Protein AF-A0A848LLP1-F1 (afdb_monomer_lite)

Sequence (123 aa):
MAYESDEQFLSQFPEGSSQREFHETMLGVIRSVPFPMTKRAGFALQWFLRYADVVIGDFDTRAHPAAGSNREDAELVSHVFAQVNPEPDWWLDWFRELSREELDEATFQLWREAFERRGRVLL

Organism: NCBI:txid394095

Radius of gyration: 13.29 Å; chains: 1; bounding box: 31×28×39 Å

pLDDT: mean 94.01, std 4.77, range [62.03, 97.88]

Secondary structure (DSSP, 8-state):
---SSHHHHHTTSPTT-HHHHHHHHHHHHHTTS----SHHHHHHHHHHHHH-EEEETTEETTT-TTTT-HHHHHHHHHHHTTTT---HHHHHHHHHH--GGGS-HHHHHHHHHHHHTTSEEE-

Structure (mmCIF, N/CA/C/O backbone):
data_AF-A0A848LLP1-F1
#
_entry.id   AF-A0A848LLP1-F1
#
loop_
_atom_site.group_PDB
_atom_site.id
_atom_site.type_symbol
_atom_site.label_atom_id
_atom_site.label_alt_id
_atom_site.label_comp_id
_atom_site.label_asym_id
_atom_site.label_entity_id
_atom_site.label_seq_id
_atom_site.pdbx_PDB_ins_code
_atom_site.Cartn_x
_atom_site.Cartn_y
_atom_site.Cartn_z
_atom_site.occupancy
_atom_site.B_iso_or_equiv
_atom_site.auth_seq_id
_atom_site.auth_comp_id
_atom_site.auth_asym_id
_atom_site.auth_atom_id
_atom_site.pdbx_PDB_model_num
ATOM 1 N N . MET A 1 1 ? 13.277 11.758 4.576 1.00 62.03 1 MET A N 1
ATOM 2 C CA . MET A 1 1 ? 14.186 10.700 5.077 1.00 62.03 1 MET A CA 1
ATOM 3 C C . MET A 1 1 ? 13.405 9.401 5.053 1.00 62.03 1 MET A C 1
ATOM 5 O O . MET A 1 1 ? 12.245 9.443 5.434 1.00 62.03 1 MET A O 1
ATOM 9 N N . ALA A 1 2 ? 13.991 8.306 4.563 1.00 82.75 2 ALA A N 1
ATOM 10 C CA . ALA A 1 2 ? 13.342 6.995 4.591 1.00 82.75 2 ALA A CA 1
ATOM 11 C C . ALA A 1 2 ? 13.277 6.462 6.029 1.00 82.75 2 ALA A C 1
ATOM 13 O O . ALA A 1 2 ? 14.218 6.682 6.793 1.00 82.75 2 ALA A O 1
ATOM 14 N N . TYR A 1 3 ? 12.202 5.760 6.378 1.00 91.25 3 TYR A N 1
ATOM 15 C CA . TYR A 1 3 ? 12.132 4.997 7.622 1.00 91.25 3 TYR A CA 1
ATOM 16 C C . TYR A 1 3 ? 12.920 3.690 7.465 1.00 91.25 3 TYR A C 1
ATOM 18 O O . TYR A 1 3 ? 12.924 3.074 6.400 1.00 91.25 3 TYR A O 1
ATOM 26 N N . GLU A 1 4 ? 13.592 3.264 8.527 1.00 89.62 4 GLU A N 1
ATOM 27 C CA . GLU A 1 4 ? 14.427 2.061 8.570 1.00 89.62 4 GLU A CA 1
ATOM 28 C C . GLU A 1 4 ? 13.606 0.787 8.833 1.00 89.62 4 GLU A C 1
ATOM 30 O O . GLU A 1 4 ? 14.064 -0.316 8.532 1.00 89.62 4 GLU A O 1
ATOM 35 N N . SER A 1 5 ? 12.390 0.919 9.377 1.00 95.31 5 SER A N 1
ATOM 36 C CA . SER A 1 5 ? 11.490 -0.201 9.675 1.00 95.31 5 SER A CA 1
ATOM 37 C C . SER A 1 5 ? 10.011 0.193 9.618 1.00 95.31 5 SER A C 1
ATOM 39 O O . SER A 1 5 ? 9.659 1.372 9.697 1.00 95.31 5 SER A O 1
ATOM 41 N N . ASP A 1 6 ? 9.134 -0.812 9.520 1.00 97.00 6 ASP A N 1
ATOM 42 C CA . ASP A 1 6 ? 7.680 -0.623 9.602 1.00 97.00 6 ASP A CA 1
ATOM 43 C C . ASP A 1 6 ? 7.269 -0.051 10.973 1.00 97.00 6 ASP A C 1
ATOM 45 O O . ASP A 1 6 ? 6.423 0.833 11.034 1.00 97.00 6 ASP A O 1
ATOM 49 N N . GLU A 1 7 ? 7.922 -0.455 12.069 1.00 96.81 7 GLU A N 1
ATOM 50 C CA . GLU A 1 7 ? 7.669 0.112 13.405 1.00 96.81 7 GLU A CA 1
ATOM 51 C C . GLU A 1 7 ? 8.009 1.605 13.478 1.00 96.81 7 GLU A C 1
ATOM 53 O O . GLU A 1 7 ? 7.235 2.393 14.027 1.00 96.81 7 GLU A O 1
ATOM 58 N N . GLN A 1 8 ? 9.144 2.016 12.899 1.00 96.38 8 GLN A N 1
ATOM 59 C CA . GLN A 1 8 ? 9.538 3.423 12.871 1.00 96.38 8 GLN A CA 1
ATOM 60 C C . GLN A 1 8 ? 8.561 4.249 12.029 1.00 96.38 8 GLN A C 1
ATOM 62 O O . GLN A 1 8 ? 8.157 5.332 12.453 1.00 96.38 8 GLN A O 1
ATOM 67 N N . PHE A 1 9 ? 8.138 3.727 10.877 1.00 96.88 9 PHE A N 1
ATOM 68 C CA . PHE A 1 9 ? 7.115 4.356 10.046 1.00 96.88 9 PHE A CA 1
ATOM 69 C C . PHE A 1 9 ? 5.787 4.495 10.793 1.00 96.88 9 PHE A C 1
ATOM 71 O O . PHE A 1 9 ? 5.216 5.581 10.828 1.00 96.88 9 PHE A O 1
ATOM 78 N N . LEU A 1 10 ? 5.326 3.437 11.461 1.00 97.44 10 LEU A N 1
ATOM 79 C CA . LEU A 1 10 ? 4.080 3.460 12.227 1.00 97.44 10 LEU A CA 1
ATOM 80 C C . LEU A 1 10 ? 4.138 4.400 13.440 1.00 97.44 10 LEU A C 1
ATOM 82 O O . LEU A 1 10 ? 3.102 4.915 13.858 1.00 97.44 10 LEU A O 1
ATOM 86 N N . SER A 1 11 ? 5.323 4.648 14.008 1.00 96.69 11 SER A N 1
ATOM 87 C CA . SER A 1 11 ? 5.505 5.512 15.187 1.00 96.69 11 SER A CA 1
ATOM 88 C C . SER A 1 11 ? 5.134 6.981 14.962 1.00 96.69 11 SER A C 1
ATOM 90 O O . SER A 1 11 ? 4.919 7.709 15.930 1.00 96.69 11 SER A O 1
ATOM 92 N N . GLN A 1 12 ? 5.016 7.417 13.704 1.00 95.06 12 GLN A N 1
ATOM 93 C CA . GLN A 1 12 ? 4.563 8.772 13.384 1.00 95.06 12 GLN A CA 1
ATOM 94 C C . GLN A 1 12 ? 3.053 8.961 13.600 1.00 95.06 12 GLN A C 1
ATOM 96 O O . GLN A 1 12 ? 2.590 10.091 13.756 1.00 95.06 12 GLN A O 1
ATOM 101 N N . PHE A 1 13 ? 2.288 7.866 13.601 1.00 95.62 13 PHE A N 1
ATOM 102 C CA . PHE A 1 13 ? 0.843 7.890 13.775 1.00 95.62 13 PHE A CA 1
ATOM 103 C C . PHE A 1 13 ? 0.493 7.603 15.240 1.00 95.62 13 PHE A C 1
ATOM 105 O O . PHE A 1 13 ? 1.000 6.623 15.802 1.00 95.62 13 PHE A O 1
ATOM 112 N N . PRO A 1 14 ? -0.385 8.408 15.872 1.00 96.38 14 PRO A N 1
ATOM 113 C CA . PRO A 1 14 ? -0.811 8.166 17.244 1.00 96.38 14 PRO A CA 1
ATOM 114 C C . PRO A 1 14 ? -1.372 6.755 17.430 1.00 96.38 14 PRO A C 1
ATOM 116 O O . PRO A 1 14 ? -2.074 6.225 16.562 1.00 96.38 14 PRO A O 1
ATOM 119 N N . GLU A 1 15 ? -1.085 6.150 18.577 1.00 94.88 15 GLU A N 1
ATOM 120 C CA . GLU A 1 15 ? -1.652 4.854 18.940 1.00 94.88 15 GLU A CA 1
ATOM 121 C C . GLU A 1 15 ? -3.188 4.930 18.977 1.00 94.88 15 GLU A C 1
ATOM 123 O O . GLU A 1 15 ? -3.760 5.907 19.463 1.00 94.88 15 GLU A O 1
ATOM 128 N N . GLY A 1 16 ? -3.856 3.928 18.398 1.00 92.50 16 GLY A N 1
ATOM 129 C CA . GLY A 1 16 ? -5.316 3.901 18.255 1.00 92.50 16 GLY A CA 1
ATOM 130 C C . GLY A 1 16 ? -5.893 4.865 17.209 1.00 92.50 16 GLY A C 1
ATOM 131 O O . GLY A 1 16 ? -7.113 4.954 17.089 1.00 92.50 16 GLY A O 1
ATOM 132 N N . SER A 1 17 ? -5.061 5.595 16.455 1.00 95.25 17 SER A N 1
ATOM 133 C CA . SER A 1 17 ? -5.545 6.396 15.325 1.00 95.25 17 SER A CA 1
ATOM 134 C C . SER A 1 17 ? -5.922 5.517 14.135 1.00 95.25 17 SER A C 1
ATOM 136 O O . SER A 1 17 ? -5.291 4.490 13.876 1.00 95.25 17 SER A O 1
ATOM 138 N N . SER A 1 18 ? -6.899 5.974 13.353 1.00 94.69 18 SER A N 1
ATOM 139 C CA . SER A 1 18 ? -7.290 5.308 12.112 1.00 94.69 18 SER A CA 1
ATOM 140 C C . SER A 1 18 ? -6.134 5.211 11.114 1.00 94.69 18 SER A C 1
ATOM 142 O O . SER A 1 18 ? -5.976 4.196 10.450 1.00 94.69 18 SER A O 1
ATOM 144 N N . GLN A 1 19 ? -5.275 6.232 11.015 1.00 95.81 19 GLN A N 1
ATOM 145 C CA . GLN A 1 19 ? -4.111 6.186 10.122 1.00 95.81 19 GLN A CA 1
ATOM 146 C C . GLN A 1 19 ? -3.170 5.046 10.502 1.00 95.81 19 GLN A C 1
ATOM 148 O O . GLN A 1 19 ? -2.691 4.326 9.627 1.00 95.81 19 GLN A O 1
ATOM 153 N N . ARG A 1 20 ? -2.926 4.857 11.804 1.00 96.88 20 ARG A N 1
ATOM 154 C CA . ARG A 1 20 ? -2.095 3.754 12.281 1.00 96.88 20 ARG A CA 1
ATOM 155 C C . ARG A 1 20 ? -2.730 2.406 11.949 1.00 96.88 20 ARG A C 1
ATOM 157 O O . ARG A 1 20 ? -2.043 1.561 11.388 1.00 96.88 20 ARG A O 1
ATOM 164 N N . GLU A 1 21 ? -4.019 2.233 12.241 1.00 96.69 21 GLU A N 1
ATOM 165 C CA . GLU A 1 21 ? -4.763 0.997 11.955 1.00 96.69 21 GLU A CA 1
ATOM 166 C C . GLU A 1 21 ? -4.742 0.643 10.458 1.00 96.69 21 GLU A C 1
ATOM 168 O O . GLU A 1 21 ? -4.456 -0.501 10.095 1.00 96.69 21 GLU A O 1
ATOM 173 N N . PHE A 1 22 ? -4.966 1.630 9.582 1.00 96.62 22 PHE A N 1
ATOM 174 C CA . PHE A 1 22 ? -4.867 1.464 8.131 1.00 96.62 22 PHE A CA 1
ATOM 175 C C . PHE A 1 22 ? -3.479 0.981 7.716 1.00 96.62 22 PHE A C 1
ATOM 177 O O . PHE A 1 22 ? -3.352 -0.080 7.103 1.00 96.62 22 PHE A O 1
ATOM 184 N N . HIS A 1 23 ? -2.433 1.725 8.075 1.00 97.38 23 HIS A N 1
ATOM 185 C CA . HIS A 1 23 ? -1.073 1.400 7.662 1.00 97.38 23 HIS A CA 1
ATOM 186 C C . HIS A 1 23 ? -0.604 0.055 8.213 1.00 97.38 23 HIS A C 1
ATOM 188 O O . HIS A 1 23 ? -0.001 -0.725 7.480 1.00 97.38 23 HIS A O 1
ATOM 194 N N . GLU A 1 24 ? -0.904 -0.242 9.476 1.00 97.44 24 GLU A N 1
ATOM 195 C CA . GLU A 1 24 ? -0.553 -1.507 10.116 1.00 97.44 24 GLU A CA 1
ATOM 196 C C . GLU A 1 24 ? -1.230 -2.690 9.411 1.00 97.44 24 GLU A C 1
ATOM 198 O O . GLU A 1 24 ? -0.562 -3.666 9.053 1.00 97.44 24 GLU A O 1
ATOM 203 N N . THR A 1 25 ? -2.528 -2.568 9.110 1.00 97.12 25 THR A N 1
ATOM 204 C CA . THR A 1 25 ? -3.286 -3.605 8.398 1.00 97.12 25 THR A CA 1
ATOM 205 C C . THR A 1 25 ? -2.740 -3.823 6.988 1.00 97.12 25 THR A C 1
ATOM 207 O O . THR A 1 25 ? -2.462 -4.961 6.599 1.00 97.12 25 THR A O 1
ATOM 210 N N . MET A 1 26 ? -2.545 -2.748 6.217 1.00 97.44 26 MET A N 1
ATOM 211 C CA . MET A 1 26 ? -2.056 -2.852 4.840 1.00 97.44 26 MET A CA 1
ATOM 212 C C . MET A 1 26 ? -0.624 -3.406 4.791 1.00 97.44 26 MET A C 1
ATOM 214 O O . MET A 1 26 ? -0.350 -4.314 4.002 1.00 97.44 26 MET A O 1
ATOM 218 N N . LEU A 1 27 ? 0.282 -2.927 5.655 1.00 97.81 27 LEU A N 1
ATOM 219 C CA . LEU A 1 27 ? 1.659 -3.430 5.739 1.00 97.81 27 LEU A CA 1
ATOM 220 C C . LEU A 1 27 ? 1.697 -4.916 6.089 1.00 97.81 27 LEU A C 1
ATOM 222 O O . LEU A 1 27 ? 2.443 -5.664 5.456 1.00 97.81 27 LEU A O 1
ATOM 226 N N . GLY A 1 28 ? 0.857 -5.364 7.027 1.00 97.00 28 GLY A N 1
ATOM 227 C CA . GLY A 1 28 ? 0.755 -6.777 7.391 1.00 97.00 28 GLY A CA 1
ATOM 228 C C . GLY A 1 28 ? 0.440 -7.684 6.196 1.00 97.00 28 GLY A C 1
ATOM 229 O O . GLY A 1 28 ? 0.991 -8.783 6.087 1.00 97.00 28 GLY A O 1
ATOM 230 N N . VAL A 1 29 ? -0.392 -7.219 5.259 1.00 97.25 29 VAL A N 1
ATOM 231 C CA . VAL A 1 29 ? -0.678 -7.947 4.014 1.00 97.25 29 VAL A CA 1
ATOM 232 C C . VAL A 1 29 ? 0.471 -7.823 3.018 1.00 97.25 29 VAL A C 1
ATOM 234 O O . VAL A 1 29 ? 0.967 -8.845 2.541 1.00 97.25 29 VAL A O 1
ATOM 237 N N . ILE A 1 30 ? 0.922 -6.601 2.726 1.00 97.19 30 ILE A N 1
ATOM 238 C CA . ILE A 1 30 ? 1.952 -6.317 1.715 1.00 97.19 30 ILE A CA 1
ATOM 239 C C . ILE A 1 30 ? 3.246 -7.077 2.026 1.00 97.19 30 ILE A C 1
ATOM 241 O O . ILE A 1 30 ? 3.815 -7.718 1.147 1.00 97.19 30 ILE A O 1
ATOM 245 N N . ARG A 1 31 ? 3.687 -7.078 3.289 1.00 96.38 31 ARG A N 1
ATOM 246 C CA . ARG A 1 31 ? 4.899 -7.784 3.736 1.00 96.38 31 ARG A CA 1
ATOM 247 C C . ARG A 1 31 ? 4.744 -9.306 3.789 1.00 96.38 31 ARG A C 1
ATOM 249 O O . ARG A 1 31 ? 5.742 -10.007 3.927 1.00 96.38 31 ARG A O 1
ATOM 256 N N . SER A 1 32 ? 3.524 -9.836 3.671 1.00 95.50 32 SER A N 1
ATOM 257 C CA . SER A 1 32 ? 3.278 -11.286 3.697 1.00 95.50 32 SER A CA 1
ATOM 258 C C . SER A 1 32 ? 3.576 -11.995 2.373 1.00 95.50 32 SER A C 1
ATOM 260 O O . SER A 1 32 ? 3.518 -13.226 2.308 1.00 95.50 32 SER A O 1
ATOM 262 N N . VAL A 1 33 ? 3.902 -11.241 1.321 1.00 95.88 33 VAL A N 1
ATOM 263 C CA . VAL A 1 33 ? 4.220 -11.765 -0.008 1.00 95.88 33 VAL A CA 1
ATOM 264 C C . VAL A 1 33 ? 5.529 -11.166 -0.524 1.00 95.88 33 VAL A C 1
ATOM 266 O O . VAL A 1 33 ? 5.829 -10.010 -0.236 1.00 95.88 33 VAL A O 1
ATOM 269 N N . PRO A 1 34 ? 6.336 -11.919 -1.290 1.00 95.69 34 PRO A N 1
ATOM 270 C CA . PRO A 1 34 ? 7.465 -11.339 -2.001 1.00 95.69 34 PRO A CA 1
ATOM 271 C C . PRO A 1 34 ? 6.963 -10.501 -3.182 1.00 95.69 34 PRO A C 1
ATOM 273 O O . PRO A 1 34 ? 6.042 -10.907 -3.888 1.00 95.69 34 PRO A O 1
ATOM 276 N N . PHE A 1 35 ? 7.600 -9.361 -3.432 1.00 95.25 35 PHE A N 1
ATOM 277 C CA . PHE A 1 35 ? 7.288 -8.479 -4.555 1.00 95.25 35 PHE A CA 1
ATOM 278 C C . PHE A 1 35 ? 8.564 -7.821 -5.099 1.00 95.25 35 PHE A C 1
ATOM 280 O O . PHE A 1 35 ? 9.546 -7.665 -4.366 1.00 95.25 35 PHE A O 1
ATOM 287 N N . PRO A 1 36 ? 8.594 -7.441 -6.388 1.00 96.12 36 PRO A N 1
ATOM 288 C CA . PRO A 1 36 ? 9.768 -6.812 -6.977 1.00 96.12 36 PRO A CA 1
ATOM 289 C C . PRO A 1 36 ? 9.922 -5.365 -6.490 1.00 96.12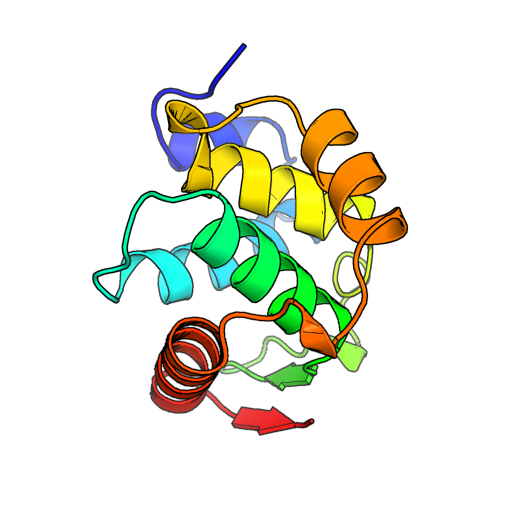 36 PRO A C 1
ATOM 291 O O . PRO A 1 36 ? 8.992 -4.572 -6.599 1.00 96.12 36 PRO A O 1
ATOM 294 N N . MET A 1 37 ? 11.116 -4.991 -6.018 1.00 96.25 37 MET A N 1
ATOM 295 C CA . MET A 1 37 ? 11.440 -3.624 -5.579 1.00 96.25 37 MET A CA 1
ATOM 296 C C . MET A 1 37 ? 11.666 -2.698 -6.781 1.00 96.25 37 MET A C 1
ATOM 298 O O . MET A 1 37 ? 12.789 -2.333 -7.121 1.00 96.25 37 MET A O 1
ATOM 302 N N . THR A 1 38 ? 10.586 -2.377 -7.490 1.00 95.81 38 THR A N 1
ATOM 303 C CA . THR A 1 38 ? 10.632 -1.572 -8.711 1.00 95.81 38 THR A CA 1
ATOM 304 C C . THR A 1 38 ? 9.582 -0.479 -8.691 1.00 95.81 38 THR A C 1
ATOM 306 O O . THR A 1 38 ? 8.550 -0.572 -8.031 1.00 95.81 38 THR A O 1
ATOM 309 N N . LYS A 1 39 ? 9.824 0.549 -9.498 1.00 94.38 39 LYS A N 1
ATOM 310 C CA . LYS A 1 39 ? 8.902 1.664 -9.669 1.00 94.38 39 LYS A CA 1
ATOM 311 C C . LYS A 1 39 ? 7.508 1.245 -10.148 1.00 94.38 39 LYS A C 1
ATOM 313 O O . LYS A 1 39 ? 6.514 1.746 -9.636 1.00 94.38 39 LYS A O 1
ATOM 318 N N . ARG A 1 40 ? 7.430 0.312 -11.104 1.00 93.62 40 ARG A N 1
ATOM 319 C CA . ARG A 1 40 ? 6.148 -0.194 -11.629 1.00 93.62 40 ARG A CA 1
ATOM 320 C C . ARG A 1 40 ? 5.355 -0.956 -10.572 1.00 93.62 40 ARG A C 1
ATOM 322 O O . ARG A 1 40 ? 4.142 -0.808 -10.514 1.00 93.62 40 ARG A O 1
ATOM 329 N N . ALA A 1 41 ? 6.039 -1.704 -9.710 1.00 95.19 41 ALA A N 1
ATOM 330 C CA . ALA A 1 41 ? 5.398 -2.414 -8.612 1.00 95.19 41 ALA A CA 1
ATOM 331 C C . ALA A 1 41 ? 4.807 -1.470 -7.559 1.00 95.19 41 ALA A C 1
ATOM 333 O O . ALA A 1 41 ? 3.684 -1.695 -7.106 1.00 95.19 41 ALA A O 1
ATOM 334 N N . GLY A 1 42 ? 5.524 -0.389 -7.232 1.00 95.69 42 GLY A N 1
ATOM 335 C CA . GLY A 1 42 ? 5.008 0.672 -6.365 1.00 95.69 42 GLY A CA 1
ATOM 336 C C . GLY A 1 42 ? 3.791 1.375 -6.966 1.00 95.69 42 GLY A C 1
ATOM 337 O O . GLY A 1 42 ? 2.783 1.535 -6.285 1.00 95.69 42 GLY A O 1
ATOM 338 N N . PHE A 1 43 ? 3.824 1.692 -8.265 1.00 94.88 43 PHE A N 1
ATOM 339 C CA . PHE A 1 43 ? 2.659 2.253 -8.959 1.00 94.88 43 PHE A CA 1
ATOM 340 C C . PHE A 1 43 ? 1.460 1.294 -8.951 1.00 94.88 43 PHE A C 1
ATOM 342 O O . PHE A 1 43 ? 0.342 1.713 -8.666 1.00 94.88 43 PHE A O 1
ATOM 349 N N . ALA A 1 44 ? 1.687 0.001 -9.202 1.00 95.88 44 ALA A N 1
ATOM 350 C CA . ALA A 1 44 ? 0.625 -0.997 -9.146 1.00 95.88 44 ALA A CA 1
ATOM 351 C C . ALA A 1 44 ? 0.016 -1.132 -7.744 1.00 95.88 44 ALA A C 1
ATOM 353 O O . ALA A 1 44 ? -1.194 -1.324 -7.631 1.00 95.88 44 ALA A O 1
ATOM 354 N N . LEU A 1 45 ? 0.825 -0.988 -6.687 1.00 96.69 45 LEU A N 1
ATOM 355 C CA . LEU A 1 45 ? 0.326 -0.953 -5.313 1.00 96.69 45 LEU A CA 1
ATOM 356 C C . LEU A 1 45 ? -0.534 0.292 -5.073 1.00 96.69 45 LEU A C 1
ATOM 358 O O . LEU A 1 45 ? -1.641 0.171 -4.565 1.00 96.69 45 LEU A O 1
ATOM 362 N N . GLN A 1 46 ? -0.060 1.472 -5.474 1.00 95.75 46 GLN A N 1
ATOM 363 C CA . GLN A 1 46 ? -0.816 2.716 -5.313 1.00 95.75 46 GLN A CA 1
ATOM 364 C C . GLN A 1 46 ? -2.152 2.675 -6.063 1.00 95.75 46 GLN A C 1
ATOM 366 O O . GLN A 1 46 ? -3.182 3.064 -5.522 1.00 95.75 46 GLN A O 1
ATOM 371 N N . TRP A 1 47 ? -2.153 2.143 -7.289 1.00 94.75 47 TRP A N 1
ATOM 372 C CA . TRP A 1 47 ? -3.372 1.937 -8.068 1.00 94.75 47 TRP A CA 1
ATOM 373 C C . TRP A 1 47 ? -4.335 0.970 -7.378 1.00 94.75 47 TRP A C 1
ATOM 375 O O . TRP A 1 47 ? -5.535 1.228 -7.323 1.00 94.75 47 TRP A O 1
ATOM 385 N N . PHE A 1 48 ? -3.817 -0.134 -6.837 1.00 95.56 48 PHE A N 1
ATOM 386 C CA . PHE A 1 48 ? -4.614 -1.085 -6.071 1.00 95.56 48 PHE A CA 1
ATOM 387 C C . PHE A 1 48 ? -5.261 -0.424 -4.851 1.00 95.56 48 PHE A C 1
ATOM 389 O O . PHE A 1 48 ? -6.478 -0.471 -4.729 1.00 95.56 48 PHE A O 1
ATOM 396 N N . LEU A 1 49 ? -4.482 0.255 -4.006 1.00 95.06 49 LEU A N 1
ATOM 397 C CA . LEU A 1 49 ? -4.988 0.938 -2.807 1.00 95.06 49 LEU A CA 1
ATOM 398 C C . LEU A 1 49 ? -6.041 2.003 -3.140 1.00 95.06 49 LEU A C 1
ATOM 400 O O . LEU A 1 49 ? -7.015 2.170 -2.411 1.00 95.06 49 LEU A O 1
ATOM 404 N N . ARG A 1 50 ? -5.868 2.687 -4.275 1.00 93.06 50 ARG A N 1
ATOM 405 C CA . ARG A 1 50 ? -6.774 3.747 -4.708 1.00 93.06 50 ARG A CA 1
ATOM 406 C C . ARG A 1 50 ? -8.138 3.236 -5.174 1.00 93.06 50 ARG A C 1
ATOM 408 O O . ARG A 1 50 ? -9.138 3.928 -4.986 1.00 93.06 50 ARG A O 1
ATOM 415 N N . TYR A 1 51 ? -8.166 2.109 -5.880 1.00 92.06 51 TYR A N 1
ATOM 416 C CA . TYR A 1 51 ? -9.349 1.677 -6.634 1.00 92.06 51 TYR A CA 1
ATOM 417 C C . TYR A 1 51 ? -9.964 0.368 -6.147 1.00 92.06 51 TYR A C 1
ATOM 419 O O . TYR A 1 51 ? -11.067 0.044 -6.578 1.00 92.06 51 TYR A O 1
ATOM 427 N N . ALA A 1 52 ? -9.275 -0.387 -5.295 1.00 93.88 52 ALA A N 1
ATOM 428 C CA . ALA A 1 52 ? -9.799 -1.613 -4.724 1.00 93.88 52 ALA A CA 1
ATOM 429 C C . ALA A 1 52 ? -10.345 -1.360 -3.318 1.00 93.88 52 ALA A C 1
ATOM 431 O O . ALA A 1 52 ? -9.633 -0.860 -2.448 1.00 93.88 52 ALA A O 1
ATOM 432 N N . ASP A 1 53 ? -11.576 -1.800 -3.072 1.00 95.75 53 ASP A N 1
ATOM 433 C CA . ASP A 1 53 ? -12.097 -1.890 -1.716 1.00 95.75 53 ASP A CA 1
ATOM 434 C C . ASP A 1 53 ? -11.681 -3.233 -1.107 1.00 95.75 53 ASP A C 1
ATOM 436 O O . ASP A 1 53 ? -11.940 -4.311 -1.648 1.00 95.75 53 ASP A O 1
ATOM 440 N N . VAL A 1 54 ? -11.056 -3.175 0.058 1.00 96.00 54 VAL A N 1
ATOM 441 C CA . VAL A 1 54 ? -10.574 -4.316 0.833 1.00 96.00 54 VAL A CA 1
ATOM 442 C C . VAL A 1 54 ? -11.346 -4.441 2.146 1.00 96.00 54 VAL A C 1
ATOM 444 O O . VAL A 1 54 ? -11.518 -3.458 2.873 1.00 96.00 54 VAL A O 1
ATOM 447 N N . VAL A 1 55 ? -11.745 -5.674 2.472 1.00 96.56 55 VAL A N 1
ATOM 448 C CA . VAL A 1 55 ? -12.300 -6.067 3.776 1.00 96.56 55 VAL A CA 1
ATOM 449 C C . VAL A 1 55 ? -11.447 -7.187 4.378 1.00 96.56 55 VAL A C 1
ATOM 451 O O . VAL A 1 55 ? -11.400 -8.276 3.806 1.00 96.56 55 VAL A O 1
ATOM 454 N N . ILE A 1 56 ? -10.789 -6.951 5.517 1.00 95.00 56 ILE A N 1
ATOM 455 C CA . ILE A 1 56 ? -9.934 -7.917 6.235 1.00 95.00 56 ILE A CA 1
ATOM 456 C C . ILE A 1 56 ? -10.397 -8.011 7.690 1.00 95.00 56 ILE A C 1
ATOM 458 O O . ILE A 1 56 ? -10.167 -7.100 8.480 1.00 95.00 56 ILE A O 1
ATOM 462 N N . GLY A 1 57 ? -11.019 -9.129 8.072 1.00 92.06 57 GLY A N 1
ATOM 463 C CA . GLY A 1 57 ? -11.617 -9.252 9.405 1.00 92.06 57 GLY A CA 1
ATOM 464 C C . GLY A 1 57 ? -12.666 -8.159 9.632 1.00 92.06 57 GLY A C 1
ATOM 465 O O . GLY A 1 57 ? -13.597 -8.046 8.837 1.00 92.06 57 GLY A O 1
ATOM 466 N N . ASP A 1 58 ? -12.479 -7.353 10.678 1.00 92.06 58 ASP A N 1
ATOM 467 C CA . ASP A 1 58 ? -13.343 -6.208 11.005 1.00 92.06 58 ASP A CA 1
ATOM 468 C C . ASP A 1 58 ? -12.935 -4.905 10.283 1.00 92.06 58 ASP A C 1
ATOM 470 O O . ASP A 1 58 ? -13.639 -3.899 10.368 1.00 92.06 58 ASP A O 1
ATOM 474 N N . PHE A 1 59 ? -11.817 -4.910 9.551 1.00 94.50 59 PHE A N 1
ATOM 475 C CA . PHE A 1 59 ? -11.316 -3.752 8.815 1.00 94.50 59 PHE A CA 1
ATOM 476 C C . PHE A 1 59 ? -11.974 -3.652 7.431 1.00 94.50 59 PHE A C 1
ATOM 478 O O . PHE A 1 59 ? -11.816 -4.556 6.611 1.00 94.50 59 PHE A O 1
ATOM 485 N N . ASP A 1 60 ? -12.665 -2.545 7.137 1.00 95.94 60 ASP A N 1
ATOM 486 C CA . ASP A 1 60 ? -13.309 -2.275 5.839 1.00 95.94 60 ASP A CA 1
ATOM 487 C C . ASP A 1 60 ? -12.895 -0.902 5.300 1.00 95.94 60 ASP A C 1
ATOM 489 O O . ASP A 1 60 ? -13.323 0.140 5.802 1.00 95.94 60 ASP A O 1
ATOM 493 N N . THR A 1 61 ? -12.093 -0.902 4.236 1.00 95.12 61 THR A N 1
ATOM 494 C CA . THR A 1 61 ? -11.603 0.324 3.575 1.00 95.12 61 THR A CA 1
ATOM 495 C C . THR A 1 61 ? -12.713 1.273 3.116 1.00 95.12 61 THR A C 1
ATOM 497 O O . THR A 1 61 ? -12.499 2.479 3.105 1.00 95.12 61 THR A O 1
ATOM 500 N N . ARG A 1 62 ? -13.927 0.792 2.824 1.00 94.12 62 ARG A N 1
ATOM 501 C CA . ARG A 1 62 ? -15.042 1.655 2.379 1.00 94.12 62 ARG A CA 1
ATOM 502 C C . ARG A 1 62 ? -15.573 2.555 3.485 1.00 94.12 62 ARG A C 1
ATOM 504 O O . ARG A 1 62 ? -16.123 3.620 3.214 1.00 94.12 62 ARG A O 1
ATOM 511 N N . ALA A 1 63 ? -15.468 2.089 4.726 1.00 93.00 63 ALA A N 1
ATOM 512 C CA . ALA A 1 63 ? -15.915 2.806 5.914 1.00 93.00 63 ALA A CA 1
ATOM 513 C C . ALA A 1 63 ? -14.747 3.460 6.670 1.00 93.00 63 ALA A C 1
ATOM 515 O O . ALA A 1 63 ? -14.976 4.209 7.621 1.00 93.00 63 ALA A O 1
ATOM 516 N N . HIS A 1 64 ? -13.506 3.175 6.270 1.00 93.38 64 HIS A N 1
ATOM 517 C CA . HIS A 1 64 ? -12.322 3.573 7.009 1.00 93.38 64 HIS A CA 1
ATOM 518 C C . HIS A 1 64 ? -11.857 4.990 6.614 1.00 93.38 64 HIS A C 1
ATOM 520 O O . HIS A 1 64 ? -11.575 5.239 5.443 1.00 93.38 64 HIS A O 1
ATOM 526 N N . PRO A 1 65 ? -11.692 5.929 7.565 1.00 91.75 65 PRO A N 1
ATOM 527 C CA . PRO A 1 65 ? -11.480 7.347 7.253 1.00 91.75 65 PRO A CA 1
ATOM 528 C C . PRO A 1 65 ? -10.124 7.672 6.605 1.00 91.75 65 PRO A C 1
ATOM 530 O O . PRO A 1 65 ? -10.003 8.715 5.969 1.00 91.75 65 PRO A O 1
ATOM 533 N N . ALA A 1 66 ? -9.111 6.814 6.764 1.00 90.19 66 ALA A N 1
ATOM 534 C CA . ALA A 1 66 ? -7.811 6.980 6.099 1.00 90.19 66 ALA A CA 1
ATOM 535 C C . ALA A 1 66 ? -7.735 6.286 4.726 1.00 90.19 66 ALA A C 1
ATOM 537 O O . ALA A 1 66 ? -6.874 6.618 3.915 1.00 90.19 66 ALA A O 1
ATOM 538 N N . ALA A 1 67 ? -8.622 5.323 4.453 1.00 89.31 67 ALA A N 1
ATOM 539 C CA . ALA A 1 67 ? -8.561 4.558 3.214 1.00 89.31 67 ALA A CA 1
ATOM 540 C C . ALA A 1 67 ? -9.073 5.391 2.028 1.00 89.31 67 ALA A C 1
ATOM 542 O O . ALA A 1 67 ? -9.938 6.256 2.178 1.00 89.31 67 ALA A O 1
ATOM 543 N N . GLY A 1 68 ? -8.506 5.159 0.841 1.00 81.62 68 GLY A N 1
ATOM 544 C CA . GLY A 1 68 ? -8.837 5.924 -0.362 1.00 81.62 68 GLY A CA 1
ATOM 545 C C . GLY A 1 68 ? -8.302 7.361 -0.353 1.00 81.62 68 GLY A C 1
ATOM 546 O O . GLY A 1 68 ? -8.673 8.164 -1.212 1.00 81.62 68 GLY A O 1
ATOM 547 N N . SER A 1 69 ? -7.433 7.723 0.592 1.00 91.56 69 SER A N 1
ATOM 548 C CA . SER A 1 69 ? -6.688 8.978 0.547 1.00 91.56 69 SER A CA 1
ATOM 549 C C . SER A 1 69 ? -5.430 8.790 -0.290 1.00 91.56 69 SER A C 1
ATOM 551 O O . SER A 1 69 ? -4.512 8.095 0.128 1.00 91.56 69 SER A O 1
ATOM 553 N N . ASN A 1 70 ? -5.325 9.506 -1.417 1.00 91.69 70 ASN A N 1
ATOM 554 C CA . ASN A 1 70 ? -4.113 9.474 -2.248 1.00 91.69 70 ASN A CA 1
ATOM 555 C C . ASN A 1 70 ? -2.841 9.740 -1.426 1.00 91.69 70 ASN A C 1
ATOM 557 O O . ASN A 1 70 ? -1.784 9.202 -1.740 1.00 91.69 70 ASN A O 1
ATOM 561 N N . ARG A 1 71 ? -2.939 10.608 -0.407 1.00 94.19 71 ARG A N 1
ATOM 562 C CA . ARG A 1 71 ? -1.816 10.959 0.464 1.00 94.19 71 ARG A CA 1
ATOM 563 C C . ARG A 1 71 ? -1.388 9.769 1.319 1.00 94.19 71 ARG A C 1
ATOM 565 O O . ARG A 1 71 ? -0.203 9.471 1.338 1.00 94.19 71 ARG A O 1
ATOM 572 N N . GLU A 1 72 ? -2.337 9.100 1.968 1.00 95.00 72 GLU A N 1
ATOM 573 C CA . GLU A 1 72 ? -2.068 7.927 2.812 1.00 95.00 72 GLU A CA 1
ATOM 574 C C . GLU A 1 72 ? -1.547 6.765 1.949 1.00 95.00 72 GLU A C 1
ATOM 576 O O . GLU A 1 72 ? -0.543 6.141 2.281 1.00 95.00 72 GLU A O 1
ATOM 581 N N . ASP A 1 73 ? -2.146 6.549 0.772 1.00 95.81 73 ASP A N 1
ATOM 582 C CA . ASP A 1 73 ? -1.696 5.534 -0.186 1.00 95.81 73 ASP A CA 1
ATOM 583 C C . ASP A 1 73 ? -0.244 5.787 -0.622 1.00 95.81 73 ASP A C 1
ATOM 585 O O . ASP A 1 73 ? 0.577 4.870 -0.664 1.00 95.81 73 ASP A O 1
ATOM 589 N N . ALA A 1 74 ? 0.101 7.041 -0.926 1.00 96.56 74 ALA A N 1
ATOM 590 C CA . ALA A 1 74 ? 1.451 7.413 -1.330 1.00 96.56 74 ALA A CA 1
ATOM 591 C C . ALA A 1 74 ? 2.463 7.357 -0.179 1.00 96.56 74 ALA A C 1
ATOM 593 O O . ALA A 1 74 ? 3.615 6.991 -0.407 1.00 96.56 74 ALA A O 1
ATOM 594 N N . GLU A 1 75 ? 2.060 7.689 1.050 1.00 96.69 75 GLU A N 1
ATOM 595 C CA . GLU A 1 75 ? 2.902 7.536 2.239 1.00 96.69 75 GLU A CA 1
ATOM 596 C C . GLU A 1 75 ? 3.249 6.063 2.460 1.00 96.69 75 GLU A C 1
ATOM 598 O O . GLU A 1 75 ? 4.433 5.718 2.540 1.00 96.69 75 GLU A O 1
ATOM 603 N N . LEU A 1 76 ? 2.249 5.180 2.413 1.00 97.31 76 LEU A N 1
ATOM 604 C CA . LEU A 1 76 ? 2.449 3.737 2.472 1.00 97.31 76 LEU A CA 1
ATOM 605 C C . LEU A 1 76 ? 3.364 3.231 1.345 1.00 97.31 76 LEU A C 1
ATOM 607 O O . LEU A 1 76 ? 4.325 2.505 1.607 1.00 97.31 76 LEU A O 1
ATOM 611 N N . VAL A 1 77 ? 3.107 3.622 0.093 1.00 97.50 77 VAL A N 1
ATOM 612 C CA . VAL A 1 77 ? 3.911 3.195 -1.066 1.00 97.50 77 VAL A CA 1
ATOM 613 C C . VAL A 1 77 ? 5.351 3.689 -0.947 1.00 97.50 77 VAL A C 1
ATOM 615 O O . VAL A 1 77 ? 6.274 2.903 -1.160 1.00 97.50 77 VAL A O 1
ATOM 618 N N . SER A 1 78 ? 5.563 4.945 -0.550 1.00 97.62 78 SER A N 1
ATOM 619 C CA . SER A 1 78 ? 6.902 5.514 -0.356 1.00 97.62 78 SER A CA 1
ATOM 620 C C . SER A 1 78 ? 7.705 4.774 0.706 1.00 97.62 78 SER A C 1
ATOM 622 O O . SER A 1 78 ? 8.908 4.582 0.546 1.00 97.62 78 SER A O 1
ATOM 624 N N . HIS A 1 79 ? 7.035 4.292 1.755 1.00 97.88 79 HIS A N 1
ATOM 625 C CA . HIS A 1 79 ? 7.661 3.502 2.803 1.00 97.88 79 HIS A CA 1
ATOM 626 C C . HIS A 1 79 ? 7.994 2.086 2.320 1.00 97.88 7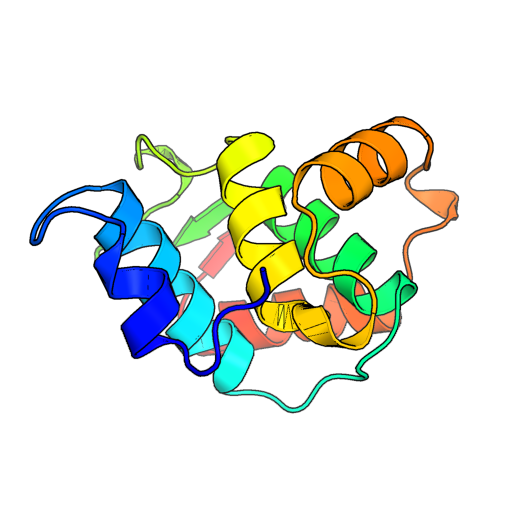9 HIS A C 1
ATOM 628 O O . HIS A 1 79 ? 9.127 1.617 2.448 1.00 97.88 79 HIS A O 1
ATOM 634 N N . VAL A 1 80 ? 7.037 1.405 1.683 1.00 97.88 80 VAL A N 1
ATOM 635 C CA . VAL A 1 80 ? 7.238 0.049 1.145 1.00 97.88 80 VAL A CA 1
ATOM 636 C C . VAL A 1 80 ? 8.338 0.029 0.079 1.00 97.88 80 VAL A C 1
ATOM 638 O O . VAL A 1 80 ? 9.143 -0.905 0.060 1.00 97.88 80 VAL A O 1
ATOM 641 N N . PHE A 1 81 ? 8.397 1.065 -0.763 1.00 97.62 81 PHE A N 1
ATOM 642 C CA . PHE A 1 81 ? 9.305 1.206 -1.903 1.00 97.62 81 PHE A CA 1
ATOM 643 C C . P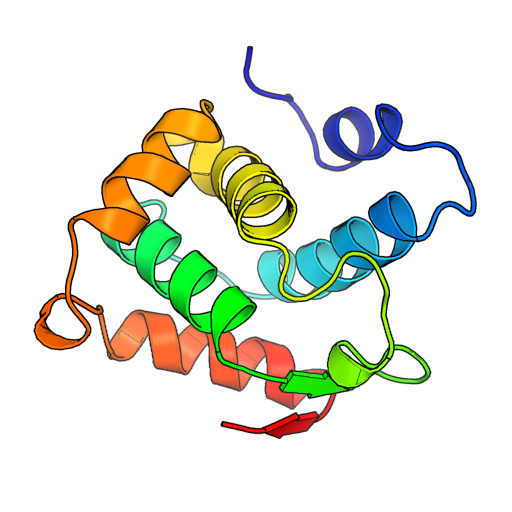HE A 1 81 ? 10.394 2.266 -1.693 1.00 97.62 81 PHE A C 1
ATOM 645 O O . PHE A 1 81 ? 10.899 2.841 -2.661 1.00 97.62 81 PHE A O 1
ATOM 652 N N . ALA A 1 82 ? 10.819 2.489 -0.448 1.00 97.06 82 ALA A N 1
ATOM 653 C CA . ALA A 1 82 ? 11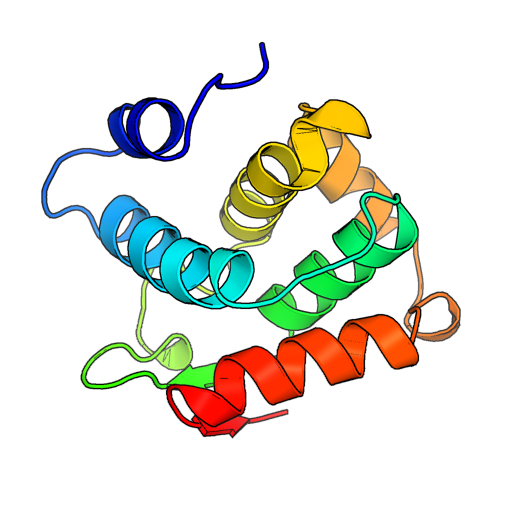.789 3.531 -0.104 1.00 97.06 82 ALA A CA 1
ATOM 654 C C . ALA A 1 82 ? 13.129 3.428 -0.863 1.00 97.06 82 ALA A C 1
ATOM 656 O O . ALA A 1 82 ? 13.790 4.440 -1.082 1.00 97.06 82 ALA A O 1
ATOM 657 N N . GLN A 1 83 ? 13.522 2.226 -1.310 1.00 95.88 83 GLN A N 1
ATOM 658 C CA . GLN A 1 83 ? 14.720 2.019 -2.142 1.00 95.88 83 GLN A CA 1
ATOM 659 C C . GLN A 1 83 ? 14.583 2.585 -3.564 1.00 95.88 83 GLN A C 1
ATOM 661 O O . GLN A 1 83 ? 15.589 2.868 -4.209 1.00 95.88 83 GLN A O 1
ATOM 666 N N . VAL A 1 84 ? 13.353 2.720 -4.066 1.00 96.62 84 VAL A N 1
ATOM 667 C CA . VAL A 1 84 ? 13.062 3.342 -5.362 1.00 96.62 84 VAL A CA 1
ATOM 668 C C . VAL A 1 84 ? 12.978 4.852 -5.190 1.00 96.62 84 VAL A C 1
ATOM 670 O O . VAL A 1 84 ? 13.696 5.588 -5.864 1.00 96.62 84 VAL A O 1
ATOM 673 N N . ASN A 1 85 ? 12.094 5.307 -4.301 1.00 96.75 85 ASN A N 1
ATOM 674 C CA . ASN A 1 85 ? 11.995 6.701 -3.899 1.00 96.75 85 ASN A CA 1
ATOM 675 C C . ASN A 1 85 ? 11.267 6.786 -2.542 1.00 96.75 85 ASN A C 1
ATOM 677 O O . ASN A 1 85 ? 10.143 6.293 -2.443 1.00 96.75 85 ASN A O 1
ATOM 681 N N . PRO A 1 86 ? 11.865 7.389 -1.503 1.00 96.44 86 PRO A N 1
ATOM 682 C CA . PRO A 1 86 ? 11.241 7.500 -0.188 1.00 96.44 86 PRO A CA 1
ATOM 683 C C . PRO A 1 86 ? 10.310 8.714 -0.034 1.00 96.44 86 PRO A C 1
ATOM 685 O O . PRO A 1 86 ? 9.844 8.969 1.071 1.00 96.44 86 PRO A O 1
ATOM 688 N N . GLU A 1 87 ? 10.082 9.510 -1.082 1.00 96.81 87 GLU A N 1
ATOM 689 C CA . GLU A 1 87 ? 9.283 10.738 -1.020 1.00 96.81 87 GLU A CA 1
ATOM 690 C C . GLU A 1 87 ? 7.824 10.479 -1.447 1.00 96.81 87 GLU A C 1
ATOM 692 O O . GLU A 1 87 ? 7.583 10.193 -2.623 1.00 96.81 87 GLU A O 1
ATOM 697 N N . PRO A 1 88 ? 6.828 10.616 -0.546 1.00 96.44 88 PRO A N 1
ATOM 698 C CA . PRO A 1 88 ? 5.413 10.418 -0.885 1.00 96.44 88 PRO A CA 1
ATOM 699 C C . PRO A 1 88 ? 4.923 11.317 -2.025 1.00 96.44 88 PRO A C 1
ATOM 701 O O . PRO A 1 88 ? 4.168 10.872 -2.886 1.00 96.44 88 PRO A O 1
ATOM 704 N N . ASP A 1 89 ? 5.375 12.574 -2.062 1.00 96.50 89 ASP A N 1
ATOM 705 C CA . ASP A 1 89 ? 4.961 13.544 -3.084 1.00 96.50 89 ASP A CA 1
ATOM 706 C C . ASP A 1 89 ? 5.386 13.116 -4.490 1.00 96.50 89 ASP A C 1
ATOM 708 O O . ASP A 1 89 ? 4.626 13.270 -5.443 1.00 96.50 89 ASP A O 1
ATOM 712 N N . TRP A 1 90 ? 6.546 12.470 -4.614 1.00 95.81 90 TRP A N 1
ATOM 713 C CA . TRP A 1 90 ? 6.992 11.926 -5.890 1.00 95.81 90 TRP A CA 1
ATOM 714 C C . TRP A 1 90 ? 6.072 10.806 -6.392 1.00 95.81 90 TRP A C 1
ATOM 716 O O . TRP A 1 90 ? 5.769 10.749 -7.582 1.00 95.81 90 TRP A O 1
ATOM 726 N N . TRP A 1 91 ? 5.588 9.933 -5.500 1.00 95.88 91 TRP A N 1
ATOM 727 C CA . TRP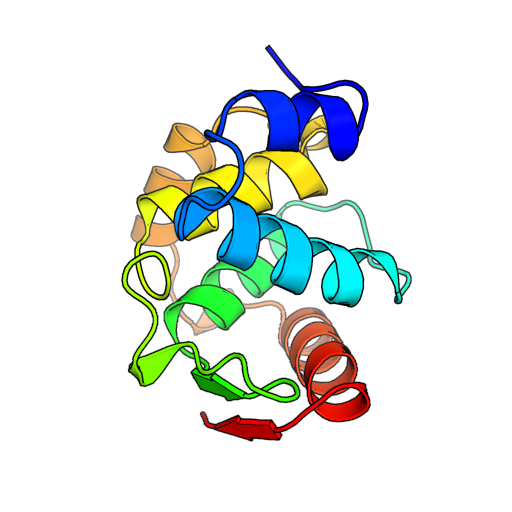 A 1 91 ? 4.621 8.885 -5.854 1.00 95.88 91 TRP A CA 1
ATOM 728 C C . TRP A 1 91 ? 3.248 9.464 -6.194 1.00 95.88 91 TRP A C 1
ATOM 730 O O . TRP A 1 91 ? 2.612 9.014 -7.144 1.00 95.88 91 TRP A O 1
ATOM 740 N N . LEU A 1 92 ? 2.800 10.490 -5.464 1.00 94.81 92 LEU A N 1
ATOM 741 C CA . LEU A 1 92 ? 1.572 11.229 -5.772 1.00 94.81 92 LEU A CA 1
ATOM 742 C C . LEU A 1 92 ? 1.602 11.847 -7.166 1.00 94.81 92 LEU A C 1
ATOM 744 O O . LEU A 1 92 ? 0.652 11.676 -7.930 1.00 94.81 92 LEU A O 1
ATOM 748 N N . ASP A 1 93 ? 2.667 12.577 -7.483 1.00 94.44 93 ASP A N 1
ATOM 749 C CA . ASP A 1 93 ? 2.800 13.253 -8.770 1.00 94.44 93 ASP A CA 1
ATOM 750 C C . ASP A 1 93 ? 2.917 12.235 -9.900 1.00 94.44 93 ASP A C 1
ATOM 752 O O . ASP A 1 93 ? 2.181 12.314 -10.881 1.00 94.44 93 ASP A O 1
ATOM 756 N N . TRP A 1 94 ? 3.717 11.189 -9.699 1.00 90.31 94 TRP A N 1
ATOM 757 C CA . TRP A 1 94 ? 3.827 10.096 -10.657 1.00 90.31 94 TRP A CA 1
ATOM 758 C C . TRP A 1 94 ? 2.487 9.386 -10.909 1.00 90.31 94 TRP A C 1
ATOM 760 O O . TRP A 1 94 ? 2.143 9.084 -12.049 1.00 90.31 94 TRP A O 1
ATOM 770 N N . PHE A 1 95 ? 1.696 9.137 -9.862 1.00 91.50 95 PHE A N 1
ATOM 771 C CA . PHE A 1 95 ? 0.380 8.512 -9.989 1.00 91.50 95 PHE A CA 1
ATOM 772 C C . PHE A 1 95 ? -0.616 9.371 -10.779 1.00 91.50 95 PHE A C 1
ATOM 774 O O . PHE A 1 95 ? -1.474 8.831 -11.471 1.00 91.50 95 PHE A O 1
ATOM 781 N N . ARG A 1 96 ? -0.497 10.702 -10.705 1.00 90.44 96 ARG A N 1
ATOM 782 C CA . ARG A 1 96 ? -1.337 11.642 -11.469 1.00 90.44 96 ARG A CA 1
ATOM 783 C C . ARG A 1 96 ? -0.978 11.696 -12.951 1.00 90.44 96 ARG A C 1
ATOM 785 O O . ARG A 1 96 ? -1.830 12.065 -13.755 1.00 90.44 96 ARG A O 1
ATOM 792 N N . GLU A 1 97 ? 0.267 11.385 -13.296 1.00 88.44 97 GLU A N 1
ATOM 793 C CA . GLU A 1 97 ? 0.767 11.429 -14.673 1.00 88.44 97 GLU A CA 1
ATOM 794 C C . GLU A 1 97 ? 0.452 10.154 -15.463 1.00 88.44 97 GLU A C 1
ATOM 796 O O . GLU A 1 97 ? 0.297 10.223 -16.682 1.00 88.44 97 GLU A O 1
ATOM 801 N N . LEU A 1 98 ? 0.344 9.005 -14.790 1.00 82.69 98 LEU A N 1
ATOM 802 C CA . LEU A 1 98 ? 0.170 7.713 -15.450 1.00 82.69 98 LEU A CA 1
ATOM 803 C C . LEU A 1 98 ? -1.290 7.312 -15.672 1.00 82.69 98 LEU A C 1
ATOM 805 O O . LEU A 1 98 ? -2.187 7.557 -14.863 1.00 82.69 98 LEU A O 1
ATOM 809 N N . SER A 1 99 ? -1.498 6.583 -16.763 1.00 82.75 99 SER A N 1
ATOM 810 C CA . SER A 1 99 ? -2.768 5.950 -17.108 1.00 82.75 99 SER A CA 1
ATOM 811 C C . SER A 1 99 ? -2.822 4.479 -16.677 1.00 82.75 99 SER A C 1
ATOM 813 O O . SER A 1 99 ? -1.804 3.840 -16.402 1.00 82.75 99 SER A O 1
ATOM 815 N N . ARG A 1 100 ? -4.027 3.892 -16.690 1.00 79.44 100 ARG A N 1
ATOM 816 C CA . ARG A 1 100 ? -4.222 2.451 -16.442 1.00 79.44 100 ARG A CA 1
ATOM 817 C C . ARG A 1 100 ? -3.433 1.570 -17.418 1.00 79.44 100 ARG A C 1
ATOM 819 O O . ARG A 1 100 ? -3.076 0.455 -17.065 1.00 79.44 100 ARG A O 1
ATOM 826 N N . GLU A 1 101 ? -3.171 2.041 -18.635 1.00 82.31 101 GLU A N 1
ATOM 827 C CA . GLU A 1 101 ? -2.450 1.275 -19.665 1.00 82.31 101 GLU A CA 1
ATOM 828 C C . GLU A 1 101 ? -0.983 1.022 -19.290 1.00 82.31 101 GLU A C 1
ATOM 830 O O . GLU A 1 101 ? -0.352 0.100 -19.801 1.00 82.31 101 GLU A O 1
ATOM 835 N N . GLU A 1 102 ? -0.451 1.816 -18.363 1.00 82.94 102 GLU A N 1
ATOM 836 C CA . GLU A 1 102 ? 0.923 1.721 -17.869 1.00 82.94 102 GLU A CA 1
ATOM 837 C C . GLU A 1 102 ? 1.027 0.870 -16.595 1.00 82.94 102 GLU A C 1
ATOM 839 O O . GLU A 1 102 ? 2.124 0.671 -16.059 1.00 82.94 102 GLU A O 1
ATOM 844 N N . LEU A 1 103 ? -0.109 0.348 -16.120 1.00 88.31 103 LEU A N 1
ATOM 845 C CA . LEU A 1 103 ? -0.188 -0.558 -14.986 1.00 88.31 103 LEU A CA 1
ATOM 846 C C . LEU A 1 103 ? 0.477 -1.891 -15.332 1.00 88.31 103 LEU A C 1
ATOM 848 O O . LEU A 1 103 ? 0.132 -2.561 -16.306 1.00 88.31 103 LEU A O 1
ATOM 852 N N . ASP A 1 104 ? 1.413 -2.308 -14.487 1.00 89.94 104 ASP A N 1
ATOM 853 C CA . ASP A 1 104 ? 1.926 -3.670 -14.528 1.00 89.94 104 ASP A CA 1
ATOM 854 C C . ASP A 1 104 ? 0.860 -4.627 -13.984 1.00 89.94 104 ASP A C 1
ATOM 856 O O . ASP A 1 104 ? 0.743 -4.832 -12.774 1.00 89.94 104 ASP A O 1
ATOM 860 N N . GLU A 1 105 ? 0.074 -5.195 -14.898 1.00 92.12 105 GLU A N 1
ATOM 861 C CA . GLU A 1 105 ? -1.036 -6.089 -14.575 1.00 92.12 105 GLU A CA 1
ATOM 862 C C . GLU A 1 105 ? -0.577 -7.290 -13.738 1.00 92.12 105 GLU A C 1
ATOM 864 O O . GLU A 1 105 ? -1.266 -7.676 -12.802 1.00 92.12 105 GLU A O 1
ATOM 869 N N . ALA A 1 106 ? 0.610 -7.851 -13.994 1.00 94.38 106 ALA A N 1
ATOM 870 C CA . ALA A 1 106 ? 1.105 -8.987 -13.216 1.00 94.38 106 ALA A CA 1
ATOM 871 C C . ALA A 1 106 ? 1.334 -8.602 -11.747 1.00 94.38 106 ALA A C 1
ATOM 873 O O . ALA A 1 106 ? 0.958 -9.347 -10.839 1.00 94.38 106 ALA A O 1
ATOM 874 N N . THR A 1 107 ? 1.897 -7.417 -11.505 1.00 94.69 107 THR A N 1
ATOM 875 C CA . THR A 1 107 ? 2.092 -6.920 -10.140 1.00 94.69 107 THR A CA 1
ATOM 876 C C . THR A 1 107 ? 0.774 -6.479 -9.492 1.00 94.69 107 THR A C 1
ATOM 878 O O . THR A 1 107 ? 0.572 -6.705 -8.302 1.00 94.69 107 THR A O 1
ATOM 881 N N . PHE A 1 108 ? -0.168 -5.923 -10.258 1.00 95.12 108 PHE A N 1
ATOM 882 C CA . PHE A 1 108 ? -1.513 -5.626 -9.756 1.00 95.12 108 PHE A CA 1
ATOM 883 C C . PHE A 1 108 ? -2.247 -6.896 -9.295 1.00 95.12 108 PHE A C 1
ATOM 885 O O . PHE A 1 108 ? -2.814 -6.927 -8.202 1.00 95.12 108 PHE A O 1
ATOM 892 N N . GLN A 1 109 ? -2.188 -7.967 -10.093 1.00 95.81 109 GLN A N 1
ATOM 893 C CA . GLN A 1 109 ? -2.772 -9.262 -9.740 1.00 95.81 109 GLN A CA 1
ATOM 894 C C . GLN A 1 109 ? -2.117 -9.863 -8.493 1.00 95.81 109 GLN A C 1
ATOM 896 O O . GLN A 1 109 ? -2.822 -10.380 -7.628 1.00 95.81 109 GLN A O 1
ATOM 901 N N . LEU A 1 110 ? -0.797 -9.712 -8.339 1.00 96.31 110 LEU A N 1
ATOM 902 C CA . LEU A 1 110 ? -0.089 -10.113 -7.122 1.00 96.31 110 LEU A CA 1
ATOM 903 C C . LEU A 1 110 ? -0.656 -9.420 -5.877 1.00 96.31 110 LEU A C 1
ATOM 905 O O . LEU A 1 110 ? -0.879 -10.088 -4.864 1.00 96.31 110 LEU A O 1
A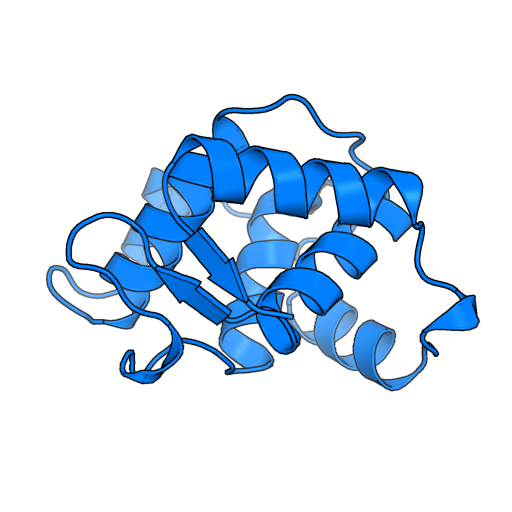TOM 909 N N . TRP A 1 111 ? -0.918 -8.109 -5.942 1.00 96.44 111 TRP A N 1
ATOM 910 C CA . TRP A 1 111 ? -1.540 -7.392 -4.828 1.00 96.44 111 TRP A CA 1
ATOM 911 C C . TRP A 1 111 ? -2.936 -7.914 -4.546 1.00 96.44 111 TRP A C 1
ATOM 913 O O . TRP A 1 111 ? -3.215 -8.305 -3.414 1.00 96.44 111 TRP A O 1
ATOM 923 N N . ARG A 1 112 ? -3.778 -8.031 -5.575 1.00 96.75 112 ARG A N 1
ATOM 924 C CA . ARG A 1 112 ? -5.124 -8.585 -5.414 1.00 96.75 112 ARG A CA 1
ATOM 925 C C . ARG A 1 112 ? -5.098 -9.939 -4.703 1.00 96.75 112 ARG A C 1
ATOM 927 O O . ARG A 1 112 ? -5.756 -10.094 -3.680 1.00 96.75 112 ARG A O 1
ATOM 934 N N . GLU A 1 113 ? -4.284 -10.877 -5.173 1.00 97.12 113 GLU A N 1
ATOM 935 C CA . GLU A 1 113 ? -4.165 -12.215 -4.583 1.00 97.12 113 GLU A CA 1
ATOM 936 C C . GLU A 1 113 ? -3.595 -12.204 -3.154 1.00 97.12 113 GLU A C 1
ATOM 938 O O . GLU A 1 113 ? -3.908 -13.078 -2.341 1.00 97.12 113 GLU A O 1
ATOM 943 N N . ALA A 1 114 ? -2.716 -11.255 -2.822 1.00 96.56 114 ALA A N 1
ATOM 944 C CA . ALA A 1 114 ? -2.207 -11.093 -1.461 1.00 96.56 114 ALA A CA 1
ATOM 945 C C . ALA A 1 114 ? -3.325 -10.665 -0.498 1.00 96.56 114 ALA A C 1
ATOM 947 O O . ALA A 1 114 ? -3.481 -11.254 0.574 1.00 96.56 114 ALA A O 1
ATOM 948 N N . PHE A 1 115 ? -4.135 -9.689 -0.910 1.00 97.06 115 PHE A N 1
ATOM 949 C CA . PHE A 1 115 ? -5.260 -9.177 -0.133 1.00 97.06 115 PHE A CA 1
ATOM 950 C C . PHE A 1 115 ? -6.430 -10.174 -0.057 1.00 97.06 115 PHE A C 1
ATOM 952 O O . PHE A 1 115 ? -6.981 -10.385 1.023 1.00 97.06 115 PHE A O 1
ATOM 959 N N . GLU A 1 116 ? -6.743 -10.890 -1.140 1.00 97.19 116 GLU A N 1
ATOM 960 C CA . GLU A 1 116 ? -7.765 -11.953 -1.162 1.00 97.19 116 GLU A CA 1
ATOM 961 C C . GLU A 1 116 ? -7.414 -13.147 -0.259 1.00 97.19 116 GLU A C 1
ATOM 963 O O . GLU A 1 116 ? -8.298 -13.812 0.274 1.00 97.19 116 GLU A O 1
ATOM 968 N N . ARG A 1 117 ? -6.126 -13.416 -0.012 1.00 96.25 117 ARG A N 1
ATOM 969 C CA . ARG A 1 117 ? -5.713 -14.456 0.950 1.00 96.25 117 ARG A CA 1
ATOM 970 C C . ARG A 1 117 ? -6.021 -14.104 2.405 1.00 96.25 117 ARG A C 1
ATOM 972 O O . ARG A 1 117 ? -6.010 -14.992 3.257 1.00 96.25 117 ARG A O 1
ATOM 979 N N . ARG A 1 118 ? -6.242 -12.824 2.708 1.00 94.81 118 ARG A N 1
ATOM 980 C CA . ARG A 1 118 ? -6.496 -12.314 4.065 1.00 94.81 118 ARG A CA 1
ATOM 981 C C . ARG A 1 118 ? -7.926 -11.820 4.255 1.00 94.81 118 ARG A C 1
ATOM 983 O O . ARG A 1 118 ? -8.350 -11.636 5.392 1.00 94.81 118 ARG A O 1
ATOM 990 N N . GLY A 1 119 ? -8.662 -11.626 3.169 1.00 93.69 119 GLY A N 1
ATOM 991 C CA . GLY A 1 119 ? -9.972 -11.006 3.197 1.00 93.69 119 GLY A CA 1
ATOM 992 C C . GLY A 1 119 ? -10.657 -11.038 1.839 1.00 93.69 119 GLY A C 1
ATOM 993 O O . GLY A 1 119 ? -10.476 -11.961 1.050 1.00 93.69 119 GLY A O 1
ATOM 994 N N . ARG A 1 120 ? -11.471 -10.024 1.564 1.00 95.50 120 ARG A N 1
ATOM 995 C CA . ARG A 1 120 ? -12.183 -9.866 0.297 1.00 95.50 120 ARG A CA 1
ATOM 996 C C . ARG A 1 120 ? -11.743 -8.582 -0.386 1.00 95.50 120 ARG A C 1
ATOM 998 O O . ARG A 1 120 ? -11.681 -7.542 0.260 1.00 95.50 120 ARG A O 1
ATOM 1005 N N . VAL A 1 121 ? -11.510 -8.666 -1.692 1.00 95.50 121 VAL A N 1
ATOM 1006 C CA . VAL A 1 121 ? -11.260 -7.515 -2.564 1.00 95.50 121 VAL A CA 1
ATOM 1007 C C . VAL A 1 121 ? -12.485 -7.283 -3.450 1.00 95.50 121 VAL A C 1
ATOM 1009 O O . VAL A 1 121 ? -13.087 -8.238 -3.948 1.00 95.50 121 VAL A O 1
ATOM 1012 N N . LEU A 1 122 ? -12.878 -6.025 -3.627 1.00 92.19 122 LEU A N 1
ATOM 1013 C CA . LEU A 1 122 ? -13.904 -5.573 -4.564 1.00 92.19 122 LEU A CA 1
ATOM 1014 C C . LEU A 1 122 ? -13.251 -4.560 -5.515 1.00 92.19 122 LEU A C 1
ATOM 1016 O O . LEU A 1 122 ? -12.552 -3.659 -5.058 1.00 92.19 122 LEU A O 1
ATOM 1020 N N . LEU A 1 123 ? -13.452 -4.744 -6.821 1.00 85.12 123 LEU A N 1
ATOM 1021 C CA . LEU A 1 123 ? -12.887 -3.926 -7.902 1.00 85.12 123 LEU A CA 1
ATOM 1022 C C . LEU A 1 123 ? -13.991 -3.256 -8.721 1.00 85.12 123 LEU A C 1
ATOM 1024 O O . LEU A 1 123 ? -15.090 -3.856 -8.801 1.00 85.12 123 LEU A O 1
#

Foldseek 3Di:
DADPDLVSLLVVDDPPDLLSVVLVVLCVLVVVDDDDLDPLLLLLQLVCQQPKWADFPPDTLVPRPLGNPLQSSLCSSLRVNVVHPNDSVVSSVVNVPDDPVSHPVVSNVVSQVSRVVRGDIDD